Protein AF-A0A5N5SJU9-F1 (afdb_monomer)

Secondary structure (DSSP, 8-state):
----HHHHHHHHHHHHHHHHHHHHHHH-S-------TTS-HHHHHHHHHHHHHHTT---------TTTS-HHHHH-EE-TTT-PEEPPTTTT-

Organism: NCBI:txid96803

Radius of gyration: 19.3 Å; Cα contacts (8 Å, |Δi|>4): 52; chains: 1; bounding box: 38×27×63 Å

Nearest PDB structures (foldseek):
  8j07-assembly1_k8  TM=9.097E-01  e=3.258E-02  Homo sapiens
  8bx8-assembly1_A  TM=9.177E-01  e=8.292E-02  Tetrahymena thermophila
  7k5b-assembly1_A  TM=9.177E-01  e=8.292E-02  Tetrahymena thermophila
  7k58-assembly1_A  TM=9.199E-01  e=9.476E-02  Tetrahymena thermophila
  7kek-assembly1_A  TM=9.199E-01  e=1.158E-01  Tetrahymena thermophila

Solvent-accessible surface area (backbone atoms only — not comparable to full-atom values): 6057 Å² total; per-residue (Å²): 137,79,79,52,70,66,73,60,49,53,58,51,55,52,50,49,53,36,52,51,50,53,56,47,56,76,78,32,95,77,85,83,91,86,78,68,87,92,74,50,66,70,53,39,54,52,51,49,52,50,50,35,49,74,70,70,44,87,80,83,85,82,92,78,62,78,88,82,48,54,70,53,42,60,71,34,43,67,40,88,87,77,71,44,76,43,76,36,65,75,75,85,110

pLDDT: mean 82.19, std 12.76, range [47.62, 96.62]

Foldseek 3Di:
DDPDPVNVVLVVVLVVLLVVVVVCVVVDVDDDDDDDPPSCSVVSVVVNVVVCVVVVHDDDDDDDDPVVDDPCQQPWDQDPVPRDTDDHPPVVD

Structure (mmCIF, N/CA/C/O backbone):
data_AF-A0A5N5SJU9-F1
#
_entry.id   AF-A0A5N5SJU9-F1
#
loop_
_atom_site.group_PDB
_atom_site.id
_atom_site.type_symbol
_atom_site.label_atom_id
_atom_site.label_alt_id
_atom_site.label_comp_id
_atom_site.label_asym_id
_atom_site.label_entity_id
_atom_site.label_seq_id
_atom_site.pdbx_PDB_ins_code
_atom_site.Cartn_x
_atom_site.Cartn_y
_atom_site.Cartn_z
_atom_site.occupancy
_atom_site.B_iso_or_equiv
_atom_site.auth_seq_id
_atom_site.auth_comp_id
_atom_site.auth_asym_id
_atom_site.auth_atom_id
_atom_site.pdbx_PDB_model_num
ATOM 1 N N . MET A 1 1 ? -20.767 -15.628 31.312 1.00 47.62 1 MET A N 1
ATOM 2 C CA . MET A 1 1 ? -20.628 -14.935 30.014 1.00 47.62 1 MET A CA 1
ATOM 3 C C . MET A 1 1 ? -19.326 -14.137 30.032 1.00 47.62 1 MET A C 1
ATOM 5 O O . MET A 1 1 ? -19.339 -12.932 30.222 1.00 47.62 1 MET A O 1
ATOM 9 N N . LEU A 1 2 ? -18.187 -14.830 29.951 1.00 52.22 2 LEU A N 1
ATOM 10 C CA . LEU A 1 2 ? -16.867 -14.202 29.889 1.00 52.22 2 LEU A CA 1
ATOM 11 C C . LEU A 1 2 ? -16.549 -14.014 28.409 1.00 52.22 2 LEU A C 1
ATOM 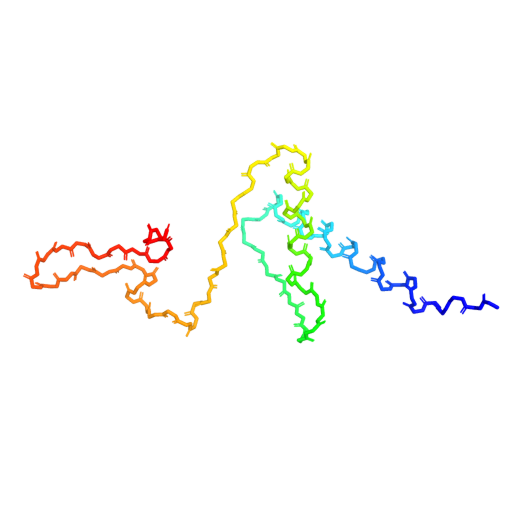13 O O . LEU A 1 2 ? -16.167 -14.967 27.734 1.00 52.22 2 LEU A O 1
ATOM 17 N N . ILE A 1 3 ? -16.772 -12.812 27.882 1.00 60.84 3 ILE A N 1
ATOM 18 C CA . ILE A 1 3 ? -16.187 -12.445 26.593 1.00 60.84 3 ILE A CA 1
ATOM 19 C C . ILE A 1 3 ? -14.681 -12.449 26.852 1.00 60.84 3 ILE A C 1
ATOM 21 O O . ILE A 1 3 ? -14.182 -11.607 27.596 1.00 60.84 3 ILE A O 1
ATOM 25 N N . SER A 1 4 ? -13.997 -13.483 26.356 1.00 57.75 4 SER A N 1
ATOM 26 C CA . SER A 1 4 ? -12.568 -13.693 26.577 1.00 57.75 4 SER A CA 1
ATOM 27 C C . SER A 1 4 ? -11.817 -12.393 26.292 1.00 57.75 4 SER A C 1
ATOM 29 O O . SER A 1 4 ? -12.018 -11.778 25.247 1.00 57.75 4 SER A O 1
ATOM 31 N N . ILE A 1 5 ? -10.958 -11.968 27.219 1.00 60.41 5 ILE A N 1
ATOM 32 C CA . ILE A 1 5 ? -10.138 -10.745 27.124 1.00 60.41 5 ILE A CA 1
ATOM 33 C C . ILE A 1 5 ? -9.390 -10.683 25.775 1.00 60.41 5 ILE A C 1
ATOM 35 O O . ILE A 1 5 ? -9.182 -9.612 25.208 1.00 60.41 5 ILE A O 1
ATOM 39 N N . THR A 1 6 ? -9.080 -11.846 25.196 1.00 57.88 6 THR A N 1
ATOM 40 C CA . THR A 1 6 ? -8.493 -11.990 23.861 1.00 57.88 6 THR A CA 1
ATOM 41 C C . THR A 1 6 ? -9.385 -11.446 22.736 1.00 57.88 6 THR A C 1
ATOM 43 O O . THR A 1 6 ? -8.876 -10.789 21.833 1.00 57.88 6 THR A O 1
ATOM 46 N N . THR A 1 7 ? -10.706 -11.631 22.790 1.00 59.25 7 THR A N 1
ATOM 47 C CA . THR A 1 7 ? -11.655 -11.183 21.755 1.00 59.25 7 THR A CA 1
ATOM 48 C C . THR A 1 7 ? -11.798 -9.658 21.704 1.00 59.25 7 THR A C 1
ATOM 50 O O . THR A 1 7 ? -12.101 -9.110 20.650 1.00 59.25 7 THR A O 1
ATOM 53 N N . ILE A 1 8 ? -11.553 -8.965 22.822 1.00 61.56 8 ILE A N 1
ATOM 54 C CA . ILE A 1 8 ? -11.612 -7.494 22.924 1.00 61.56 8 ILE A CA 1
ATOM 55 C C . ILE A 1 8 ? -10.260 -6.854 22.566 1.00 61.56 8 ILE A C 1
ATOM 57 O O . ILE A 1 8 ? -10.222 -5.773 21.983 1.00 61.56 8 ILE A O 1
ATOM 61 N N . LEU A 1 9 ? -9.139 -7.523 22.849 1.00 61.84 9 LEU A N 1
ATOM 62 C CA . LEU A 1 9 ? -7.801 -7.007 22.527 1.00 61.84 9 LEU A CA 1
ATOM 63 C C . LEU A 1 9 ? -7.488 -7.025 21.023 1.00 61.84 9 LEU A C 1
ATOM 65 O O . LEU A 1 9 ? -6.835 -6.110 20.521 1.00 61.84 9 LEU A O 1
ATOM 69 N N . ILE A 1 10 ? -7.982 -8.030 20.294 1.00 67.38 10 ILE A N 1
ATOM 70 C CA . ILE A 1 10 ? -7.792 -8.160 18.840 1.00 67.38 10 ILE A CA 1
ATOM 71 C C . ILE A 1 10 ? -8.286 -6.916 18.063 1.00 67.38 10 ILE A C 1
ATOM 73 O O . ILE A 1 10 ? -7.509 -6.381 17.266 1.00 67.38 10 ILE A O 1
ATOM 77 N N . PRO A 1 11 ? -9.515 -6.398 18.275 1.00 72.81 11 PRO A N 1
ATOM 78 C CA . PRO A 1 11 ? -9.982 -5.202 17.573 1.00 72.81 11 PRO A CA 1
ATOM 79 C C . PRO A 1 11 ? -9.231 -3.926 17.979 1.00 72.81 11 PRO A C 1
ATOM 81 O O . PRO A 1 11 ? -9.010 -3.068 17.126 1.00 72.81 11 PRO A O 1
ATOM 84 N N . ILE A 1 12 ? -8.784 -3.808 19.235 1.00 82.50 12 ILE A N 1
ATOM 85 C CA . ILE A 1 12 ? -8.019 -2.639 19.703 1.00 82.50 12 ILE A CA 1
ATOM 86 C C . ILE A 1 12 ? -6.652 -2.582 19.013 1.00 82.50 12 ILE A C 1
ATOM 88 O O . ILE A 1 12 ? -6.272 -1.538 18.485 1.00 82.50 12 ILE A O 1
ATOM 92 N N . TYR A 1 13 ? -5.937 -3.710 18.957 1.00 85.38 13 TYR A N 1
ATOM 93 C CA . TYR A 1 13 ? -4.641 -3.785 18.281 1.00 85.38 13 TYR A CA 1
ATOM 94 C C . TYR A 1 13 ? -4.761 -3.502 16.778 1.00 85.38 13 TYR A C 1
ATOM 96 O O . TYR A 1 13 ? -3.954 -2.769 16.207 1.00 85.38 13 TYR A O 1
ATOM 104 N N . PHE A 1 14 ? -5.808 -4.026 16.133 1.00 88.75 14 PHE A N 1
ATOM 105 C CA . PHE A 1 14 ? -6.080 -3.735 14.727 1.00 88.75 14 PHE A CA 1
ATOM 106 C C . PHE A 1 14 ? -6.321 -2.238 14.484 1.00 88.75 14 PHE A C 1
ATOM 108 O O . PHE A 1 14 ? -5.736 -1.668 13.563 1.00 88.75 14 PHE A O 1
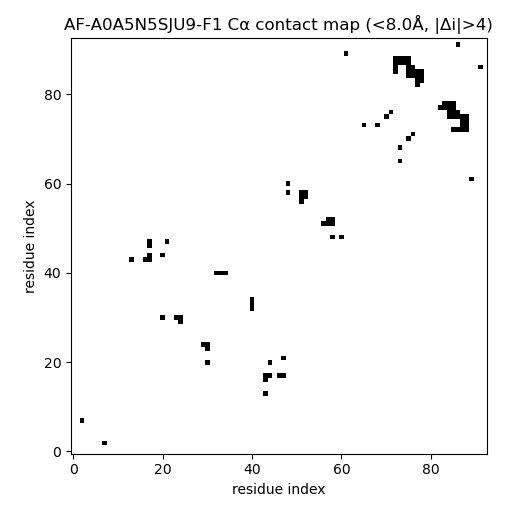ATOM 115 N N . PHE A 1 15 ? -7.143 -1.592 15.317 1.00 90.38 15 PHE A N 1
ATOM 116 C CA . PHE A 1 15 ? -7.431 -0.164 15.192 1.00 90.38 15 PHE A CA 1
ATOM 117 C C . PHE A 1 15 ? -6.176 0.691 15.393 1.00 90.38 15 PHE A C 1
ATOM 119 O O . PHE A 1 15 ? -5.921 1.601 14.605 1.00 90.38 15 PHE A O 1
ATOM 126 N N . TYR A 1 16 ? -5.354 0.352 16.389 1.00 92.75 16 TYR A N 1
ATOM 127 C CA . TYR A 1 16 ? -4.084 1.029 16.643 1.00 92.75 16 TYR A CA 1
ATOM 128 C C . TYR A 1 16 ? -3.165 1.004 15.415 1.00 92.75 16 TYR A C 1
ATOM 130 O O . TYR A 1 16 ? -2.661 2.046 15.004 1.00 92.75 16 TYR A O 1
ATOM 138 N N . ASN A 1 17 ? -3.032 -0.149 14.753 1.00 92.31 17 ASN A N 1
ATOM 139 C CA . ASN A 1 17 ? -2.211 -0.274 13.546 1.00 92.31 17 ASN A CA 1
ATOM 140 C C . ASN A 1 17 ? -2.734 0.575 12.373 1.00 92.31 17 ASN A C 1
ATOM 142 O O . ASN A 1 17 ? -1.939 1.105 11.597 1.00 92.31 17 ASN A O 1
ATOM 146 N N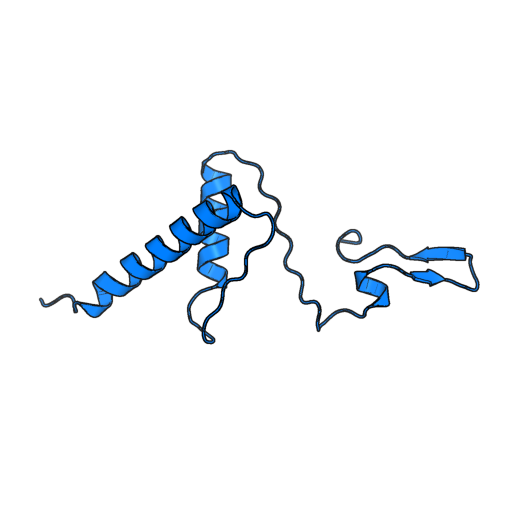 . VAL A 1 18 ? -4.058 0.722 12.226 1.00 93.81 18 VAL A N 1
ATOM 147 C CA . VAL A 1 18 ? -4.657 1.586 11.188 1.00 93.81 18 VAL A CA 1
ATOM 148 C C . VAL A 1 18 ? -4.338 3.057 11.458 1.00 93.81 18 VAL A C 1
ATOM 150 O O . VAL A 1 18 ? -3.958 3.779 10.535 1.00 93.81 18 VAL A O 1
ATOM 153 N N . VAL A 1 19 ? -4.468 3.499 12.712 1.00 94.25 19 VAL A N 1
ATOM 154 C CA . VAL A 1 19 ? -4.142 4.877 13.114 1.00 94.25 19 VAL A CA 1
ATOM 155 C C . VAL A 1 19 ? -2.651 5.149 12.929 1.00 94.25 19 VAL A C 1
ATOM 157 O O . VAL A 1 19 ? -2.293 6.132 12.286 1.00 94.25 19 VAL A O 1
ATOM 160 N N . GLN A 1 20 ? -1.792 4.238 13.386 1.00 94.12 20 GLN A N 1
ATOM 161 C CA . GLN A 1 20 ? -0.344 4.353 13.233 1.00 94.12 20 GLN A CA 1
ATOM 162 C C . GLN A 1 20 ? 0.069 4.437 11.756 1.00 94.12 20 GLN A C 1
ATOM 164 O O . GLN A 1 20 ? 0.916 5.250 11.391 1.00 94.12 20 GLN A O 1
ATOM 169 N N . LEU A 1 21 ? -0.550 3.635 10.880 1.00 94.56 21 LEU A N 1
ATOM 170 C CA . LEU A 1 21 ? -0.312 3.715 9.438 1.00 94.56 21 LEU A CA 1
ATOM 171 C C . LEU A 1 21 ? -0.683 5.097 8.880 1.00 94.56 21 LEU A C 1
ATOM 173 O O . LEU A 1 21 ? 0.085 5.661 8.104 1.00 94.56 21 LEU A O 1
ATOM 177 N N . LYS A 1 22 ? -1.833 5.654 9.280 1.00 94.12 22 LYS A N 1
ATOM 178 C CA . LYS A 1 22 ? -2.262 7.000 8.870 1.00 94.12 22 LYS A CA 1
ATOM 179 C C . LYS A 1 22 ? -1.258 8.061 9.314 1.00 94.12 22 LYS A C 1
ATOM 181 O O . LYS A 1 22 ? -0.889 8.904 8.506 1.00 94.12 22 LYS A O 1
ATOM 186 N N . GLU A 1 23 ? -0.825 8.026 10.571 1.00 95.44 23 GLU A N 1
ATOM 187 C CA . GLU A 1 23 ? 0.132 8.997 11.118 1.00 95.44 23 GLU A CA 1
ATOM 188 C C . GLU A 1 23 ? 1.484 8.922 10.401 1.00 95.44 23 GLU A C 1
ATOM 190 O O . GLU A 1 23 ? 2.060 9.947 10.040 1.00 95.44 23 GLU A O 1
ATOM 195 N N . LEU A 1 24 ? 1.970 7.712 10.114 1.00 95.25 24 LEU A N 1
ATOM 196 C CA . LEU A 1 24 ? 3.215 7.530 9.370 1.00 95.25 24 LEU A CA 1
ATOM 197 C C . LEU A 1 24 ? 3.116 8.041 7.930 1.00 95.25 24 LEU A C 1
ATOM 199 O O . LEU A 1 24 ? 4.070 8.656 7.458 1.00 95.25 24 LEU A O 1
ATOM 203 N N . LEU A 1 25 ? 1.982 7.835 7.253 1.00 93.00 25 LEU A N 1
ATOM 204 C CA . LEU A 1 25 ? 1.752 8.344 5.895 1.00 93.00 25 LEU A CA 1
ATOM 205 C C . LEU A 1 25 ? 1.667 9.878 5.827 1.00 93.00 25 LEU A C 1
ATOM 207 O O . LEU A 1 25 ? 1.920 10.452 4.770 1.00 93.00 25 LEU A O 1
ATOM 211 N N . GLU A 1 26 ? 1.333 10.552 6.931 1.00 92.38 26 GLU A N 1
ATOM 212 C CA . GLU A 1 26 ? 1.351 12.021 7.007 1.00 92.38 26 GLU A CA 1
ATOM 213 C C . GLU A 1 26 ? 2.770 12.589 7.126 1.00 92.38 26 GLU A C 1
ATOM 215 O O . GLU A 1 26 ? 3.014 13.714 6.696 1.00 92.38 26 GLU A O 1
ATOM 220 N N . VAL A 1 27 ? 3.713 11.815 7.670 1.00 96.62 27 VAL A N 1
ATOM 221 C CA . VAL A 1 27 ? 5.106 12.246 7.877 1.00 96.62 27 VAL A CA 1
ATOM 222 C C . VAL A 1 27 ? 6.046 11.715 6.790 1.00 96.62 27 VAL A C 1
ATOM 224 O O . VAL A 1 27 ? 7.062 12.339 6.488 1.00 96.62 27 VAL A O 1
ATOM 227 N N . ARG A 1 28 ? 5.752 10.546 6.208 1.00 94.44 28 ARG A N 1
ATOM 228 C CA . ARG A 1 28 ? 6.622 9.852 5.249 1.00 94.44 28 ARG A CA 1
ATOM 229 C C . ARG A 1 28 ? 5.826 9.326 4.061 1.00 94.44 28 ARG A C 1
ATOM 231 O O . ARG A 1 28 ? 4.805 8.671 4.223 1.00 94.44 28 ARG A O 1
ATOM 238 N N . HIS A 1 29 ? 6.370 9.520 2.861 1.00 89.44 29 HIS A N 1
ATOM 239 C CA . HIS A 1 29 ? 5.780 8.998 1.623 1.00 89.44 29 HIS A CA 1
ATOM 240 C C . HIS A 1 29 ? 5.913 7.473 1.476 1.00 89.44 29 HIS A C 1
ATOM 242 O O . HIS A 1 29 ? 5.104 6.854 0.791 1.00 89.44 29 HIS A O 1
ATOM 248 N N . SER A 1 30 ? 6.906 6.868 2.137 1.00 91.94 30 SER A N 1
ATOM 249 C CA . SER A 1 30 ? 7.180 5.429 2.072 1.00 91.94 30 SER A CA 1
ATOM 250 C C . SER A 1 30 ? 7.050 4.803 3.455 1.00 91.94 30 SER A C 1
ATOM 252 O O . SER A 1 30 ? 7.757 5.190 4.388 1.00 91.94 30 SER A O 1
ATOM 254 N N . VAL A 1 31 ? 6.160 3.819 3.580 1.00 93.69 31 VAL A N 1
ATOM 255 C CA . VAL A 1 31 ? 5.869 3.113 4.833 1.00 93.69 31 VAL A CA 1
ATOM 256 C C . VAL A 1 31 ? 5.810 1.612 4.564 1.00 93.69 31 VAL A C 1
ATOM 258 O O . VAL A 1 31 ? 5.281 1.178 3.543 1.00 93.69 31 VAL A O 1
ATOM 261 N N . PHE A 1 32 ? 6.330 0.812 5.496 1.00 92.19 32 PHE A N 1
ATOM 262 C CA . PHE A 1 32 ? 6.303 -0.649 5.426 1.00 92.19 32 PHE A CA 1
ATOM 263 C C . PHE A 1 32 ? 5.458 -1.223 6.564 1.00 92.19 32 PHE A C 1
ATOM 265 O O . PHE A 1 32 ? 5.613 -0.825 7.716 1.00 92.19 32 PHE A O 1
ATOM 272 N N . ILE A 1 33 ? 4.596 -2.195 6.250 1.00 91.81 33 ILE A N 1
ATOM 273 C CA . ILE A 1 33 ? 3.837 -2.960 7.248 1.00 91.81 33 ILE A CA 1
ATOM 274 C C . ILE A 1 33 ? 4.505 -4.325 7.410 1.00 91.81 33 ILE A C 1
ATOM 276 O O . ILE A 1 33 ? 4.476 -5.154 6.500 1.00 91.81 33 ILE A O 1
ATOM 280 N N . ILE A 1 34 ? 5.093 -4.568 8.579 1.00 91.44 34 ILE A N 1
ATOM 281 C CA . ILE A 1 34 ? 5.860 -5.784 8.873 1.00 91.44 34 ILE A CA 1
ATOM 282 C C . ILE A 1 34 ? 5.048 -6.683 9.811 1.00 91.44 34 ILE A C 1
ATOM 284 O O . ILE A 1 34 ? 4.418 -6.212 10.752 1.00 91.44 34 ILE A O 1
ATOM 288 N N . GLY A 1 35 ? 5.044 -7.992 9.555 1.00 89.19 35 GLY A N 1
ATOM 289 C CA . GLY A 1 35 ? 4.401 -8.975 10.428 1.00 89.19 35 GLY A CA 1
ATOM 290 C C . GLY A 1 35 ? 4.238 -10.343 9.769 1.00 89.19 35 GLY A C 1
ATOM 291 O O . GLY A 1 35 ? 4.345 -10.461 8.545 1.00 89.19 35 GLY A O 1
ATOM 292 N N . GLY A 1 36 ? 3.933 -11.371 10.565 1.00 90.38 36 GLY A N 1
ATOM 293 C CA . GLY A 1 36 ? 3.746 -12.753 10.099 1.00 90.38 36 GLY A CA 1
ATOM 294 C C . GLY A 1 36 ? 2.595 -12.932 9.099 1.00 90.38 36 GLY A C 1
ATOM 295 O O . GLY A 1 36 ? 1.742 -12.058 8.942 1.00 90.38 36 GLY A O 1
ATOM 296 N N . ALA A 1 37 ? 2.563 -14.049 8.372 1.00 88.94 37 ALA A N 1
ATOM 297 C CA . ALA A 1 37 ? 1.456 -14.358 7.463 1.00 88.94 37 ALA A CA 1
ATOM 298 C C . ALA A 1 37 ? 0.116 -14.454 8.226 1.00 88.94 37 ALA A C 1
ATOM 300 O O . ALA A 1 37 ? 0.087 -14.825 9.395 1.00 88.94 37 ALA A O 1
ATOM 301 N N . GLY A 1 38 ? -0.994 -14.076 7.583 1.00 85.56 38 GLY A N 1
ATOM 302 C CA . GLY A 1 38 ? -2.331 -14.159 8.190 1.00 85.56 38 GLY A CA 1
ATOM 303 C C . GLY A 1 38 ? -2.676 -13.081 9.231 1.00 85.56 38 GLY A C 1
ATOM 304 O O . GLY A 1 38 ? -3.800 -13.054 9.711 1.00 85.56 38 GLY A O 1
ATOM 305 N N . THR A 1 39 ? -1.781 -12.136 9.540 1.00 85.69 39 THR A N 1
ATOM 306 C CA . THR A 1 39 ? -2.023 -11.095 10.566 1.00 85.69 39 THR A CA 1
ATOM 307 C C . THR A 1 39 ? -2.878 -9.903 10.103 1.00 85.69 39 THR A C 1
ATOM 309 O O . THR A 1 39 ? -2.923 -8.873 10.768 1.00 85.69 39 THR A O 1
ATOM 312 N N . GLY A 1 40 ? -3.541 -9.992 8.945 1.00 85.44 40 GLY A N 1
ATOM 313 C CA . GLY A 1 40 ? -4.461 -8.943 8.483 1.00 85.44 40 GLY A CA 1
ATOM 314 C C . GLY A 1 40 ? -3.806 -7.656 7.956 1.00 85.44 40 GLY A C 1
ATOM 315 O O . GLY A 1 40 ? -4.495 -6.649 7.826 1.00 85.44 40 GLY A O 1
ATOM 316 N N . LYS A 1 41 ? -2.514 -7.668 7.594 1.00 91.00 41 LYS A N 1
ATOM 317 C CA . LYS A 1 41 ? -1.793 -6.495 7.038 1.00 91.00 41 LYS A CA 1
ATOM 318 C C . LYS A 1 41 ? -2.520 -5.839 5.858 1.00 91.00 41 LYS A C 1
ATOM 320 O O . LYS A 1 41 ? -2.699 -4.626 5.830 1.00 91.00 41 LYS A O 1
ATOM 325 N N . THR A 1 42 ? -3.004 -6.650 4.917 1.00 91.50 42 THR A N 1
ATOM 326 C CA . THR A 1 42 ? -3.797 -6.174 3.773 1.00 91.50 42 THR A CA 1
ATOM 327 C C . THR A 1 42 ? -5.097 -5.508 4.227 1.00 91.50 42 THR A C 1
ATOM 329 O O . THR A 1 42 ? -5.524 -4.514 3.645 1.00 91.50 42 THR A O 1
ATOM 332 N N . GLN A 1 43 ? -5.717 -6.023 5.291 1.00 92.38 43 GLN A N 1
ATOM 333 C CA . GLN A 1 43 ? -6.959 -5.477 5.823 1.00 92.38 43 GLN A CA 1
ATOM 334 C C . GLN A 1 43 ? -6.743 -4.111 6.483 1.00 92.38 43 GLN A C 1
ATOM 336 O O . GLN A 1 43 ? -7.582 -3.236 6.308 1.00 92.38 43 GLN A O 1
ATOM 341 N N . VAL A 1 44 ? -5.613 -3.889 7.170 1.00 93.19 44 VAL A N 1
ATOM 342 C CA . VAL A 1 44 ? -5.249 -2.574 7.739 1.00 93.19 44 VAL A CA 1
ATOM 343 C C . VAL A 1 44 ? -5.244 -1.501 6.644 1.00 93.19 44 VAL A C 1
ATOM 345 O O . VAL A 1 44 ? -5.910 -0.472 6.775 1.00 93.19 44 VAL A O 1
ATOM 348 N N . LEU A 1 45 ? -4.567 -1.775 5.524 1.00 93.00 45 LEU A N 1
ATOM 349 C CA . LEU A 1 45 ? -4.487 -0.850 4.392 1.00 93.00 45 LEU A CA 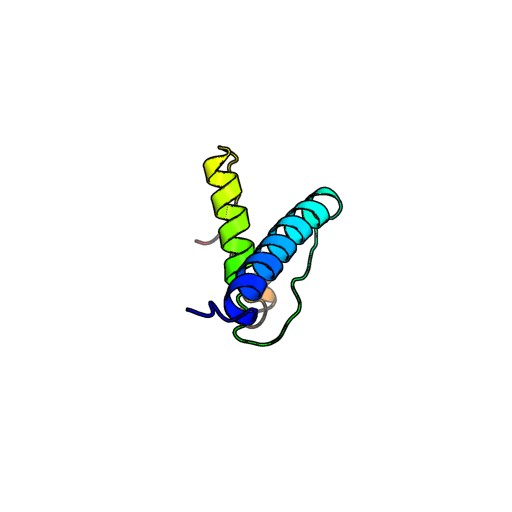1
ATOM 350 C C . LEU A 1 45 ? -5.852 -0.628 3.721 1.00 93.00 45 LEU A C 1
ATOM 352 O O . LEU A 1 45 ? -6.236 0.513 3.465 1.00 93.00 45 LEU A O 1
ATOM 356 N N . ARG A 1 46 ? -6.622 -1.701 3.486 1.00 93.12 46 ARG A N 1
ATOM 357 C CA . ARG A 1 46 ? -7.978 -1.621 2.908 1.00 93.12 46 ARG A CA 1
ATOM 358 C C . ARG A 1 46 ? -8.935 -0.807 3.781 1.00 93.12 46 ARG A C 1
ATOM 360 O O . ARG A 1 46 ? -9.726 -0.028 3.251 1.00 93.12 46 ARG A O 1
ATOM 367 N N . THR A 1 47 ? -8.853 -0.944 5.104 1.00 93.88 47 THR A N 1
ATOM 368 C CA . THR A 1 47 ? -9.664 -0.164 6.049 1.00 93.88 47 THR A CA 1
ATOM 369 C C . THR A 1 47 ? -9.309 1.320 6.000 1.00 93.88 47 THR A C 1
ATOM 371 O O . THR A 1 47 ? -10.212 2.162 5.959 1.00 93.88 47 THR A O 1
ATOM 374 N N . LEU A 1 48 ? -8.018 1.664 5.941 1.00 93.69 48 LEU A N 1
ATOM 375 C CA . LEU A 1 48 ? -7.589 3.056 5.788 1.00 93.69 48 LEU A CA 1
ATOM 376 C C . LEU A 1 48 ? -8.078 3.646 4.455 1.00 93.69 48 LEU A C 1
ATOM 378 O O . LEU A 1 48 ? -8.659 4.732 4.429 1.00 93.69 48 LEU A O 1
ATOM 382 N N . LEU A 1 49 ? -7.933 2.892 3.362 1.00 93.75 49 LEU A N 1
ATOM 383 C CA . LEU A 1 49 ? -8.407 3.283 2.036 1.00 93.75 49 LEU A CA 1
ATOM 384 C C . LEU A 1 49 ? -9.920 3.540 2.027 1.00 93.75 49 LEU A C 1
ATOM 386 O O . LEU A 1 49 ? -10.382 4.570 1.533 1.00 93.75 49 LEU A O 1
ATOM 390 N N . ARG A 1 50 ? -10.706 2.634 2.624 1.00 93.31 50 ARG A N 1
ATOM 391 C CA . ARG A 1 50 ? -12.161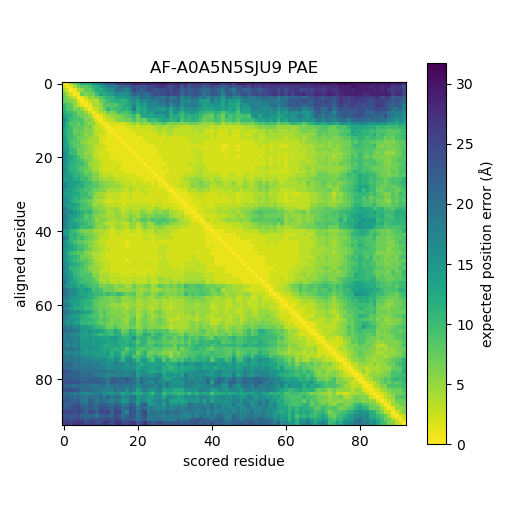 2.793 2.734 1.00 93.31 50 ARG A CA 1
ATOM 392 C C . ARG A 1 50 ? -12.538 4.023 3.554 1.00 93.31 50 ARG A C 1
ATOM 394 O O . ARG A 1 50 ? -13.462 4.740 3.178 1.00 93.31 50 ARG A O 1
ATOM 401 N N . THR A 1 51 ? -11.806 4.292 4.631 1.00 92.94 51 THR A N 1
ATOM 402 C CA . THR A 1 51 ? -11.986 5.505 5.438 1.00 92.94 51 THR A CA 1
ATOM 403 C C . THR A 1 51 ? -11.753 6.764 4.601 1.00 92.94 51 THR A C 1
ATOM 405 O O . THR A 1 51 ? -12.555 7.691 4.663 1.00 92.94 51 THR A O 1
ATOM 408 N N . TYR A 1 52 ? -10.725 6.790 3.748 1.00 94.31 52 TYR A N 1
ATOM 409 C CA . TYR A 1 52 ? -10.494 7.915 2.839 1.00 94.31 52 TYR A CA 1
ATOM 410 C C . TYR A 1 52 ? -11.604 8.103 1.803 1.00 94.31 52 TYR A C 1
ATOM 412 O O . TYR A 1 52 ? -12.030 9.241 1.600 1.00 94.31 52 TYR A O 1
ATOM 420 N N . TYR A 1 53 ? -12.138 7.024 1.225 1.00 93.94 53 TYR A N 1
ATOM 421 C CA . TYR A 1 53 ? -13.318 7.118 0.360 1.00 93.94 53 TYR A CA 1
ATOM 422 C C . TYR A 1 53 ? -14.531 7.703 1.092 1.00 93.94 53 TYR A C 1
ATOM 424 O O . TYR A 1 53 ? -15.202 8.587 0.561 1.00 93.94 53 TYR A O 1
ATOM 432 N N . ASN A 1 54 ? -14.792 7.261 2.326 1.00 94.56 54 ASN A N 1
ATOM 433 C CA . ASN A 1 54 ? -15.896 7.781 3.139 1.00 94.56 54 ASN A CA 1
ATOM 434 C C . ASN A 1 54 ? -15.721 9.278 3.454 1.00 94.56 54 ASN A C 1
ATOM 436 O O . ASN A 1 54 ? -16.693 10.029 3.471 1.00 94.56 54 ASN A O 1
ATOM 440 N N . LEU A 1 55 ? -14.477 9.727 3.637 1.00 94.50 55 LEU A N 1
ATOM 441 C CA . LEU A 1 55 ? -14.116 11.136 3.816 1.00 94.50 55 LEU A CA 1
ATOM 442 C C . LEU A 1 55 ? -14.110 11.939 2.502 1.00 94.50 55 LEU A C 1
ATOM 444 O O . LEU A 1 55 ? -13.648 13.078 2.489 1.00 94.50 55 LEU A O 1
ATOM 448 N N . LYS A 1 56 ? -14.593 11.362 1.391 1.00 92.75 56 LYS A N 1
ATOM 449 C CA . LYS A 1 56 ? -14.593 11.956 0.042 1.00 92.75 56 LYS A CA 1
ATOM 450 C C . LYS A 1 56 ? -13.201 12.349 -0.464 1.00 92.75 56 LYS A C 1
ATOM 452 O O . LYS A 1 56 ? -13.079 13.136 -1.403 1.00 92.75 56 LYS A O 1
ATOM 457 N N . LYS A 1 57 ? -12.142 11.775 0.114 1.00 89.00 57 LYS A N 1
ATOM 458 C CA . LYS A 1 57 ? -10.817 11.795 -0.504 1.00 89.00 57 LYS A CA 1
ATOM 459 C C . LYS A 1 57 ? -10.851 10.812 -1.678 1.00 89.00 57 LYS A C 1
ATOM 461 O O . LYS A 1 57 ? -11.574 9.818 -1.632 1.00 89.00 57 LYS A O 1
ATOM 466 N N . LYS A 1 58 ? -10.098 11.095 -2.742 1.00 88.44 58 LYS A N 1
ATOM 467 C CA . LYS A 1 58 ? -9.953 10.211 -3.912 1.00 88.44 58 LYS A CA 1
ATOM 468 C C . LYS A 1 58 ? -8.613 9.470 -3.824 1.00 88.44 58 LYS A C 1
ATOM 470 O O . LYS A 1 58 ? -7.685 9.846 -4.537 1.00 88.44 58 LYS A O 1
ATOM 475 N N . PRO A 1 59 ? -8.446 8.503 -2.903 1.00 86.62 59 PRO A N 1
ATOM 476 C CA . PRO A 1 59 ? -7.197 7.771 -2.819 1.00 86.62 59 PRO A CA 1
ATOM 477 C C . PRO A 1 59 ? -7.049 6.868 -4.048 1.00 86.62 59 PRO A C 1
ATOM 479 O O . PRO A 1 59 ? -8.025 6.291 -4.530 1.00 86.62 59 PRO A O 1
ATOM 482 N N . ILE A 1 60 ? -5.819 6.746 -4.532 1.00 86.75 60 ILE A N 1
ATOM 483 C CA . ILE A 1 60 ? -5.458 5.826 -5.606 1.00 86.75 60 ILE A CA 1
ATOM 484 C C . ILE A 1 60 ? -4.669 4.689 -4.963 1.00 86.75 60 ILE A C 1
ATOM 486 O O . ILE A 1 60 ? -3.762 4.935 -4.168 1.00 86.75 60 ILE A O 1
ATOM 490 N N . PHE A 1 61 ? -5.048 3.451 -5.263 1.00 86.00 61 PHE A N 1
ATOM 491 C CA . PHE A 1 61 ? -4.392 2.259 -4.742 1.00 86.00 61 PHE A CA 1
ATOM 492 C C . PHE A 1 61 ? -4.042 1.331 -5.900 1.00 86.00 61 PHE A C 1
ATOM 494 O O . PHE A 1 61 ? -4.923 0.957 -6.671 1.00 86.00 61 PHE A O 1
ATOM 501 N N . PHE A 1 62 ? -2.769 0.953 -5.983 1.00 86.31 62 PHE A N 1
ATOM 502 C CA . PHE A 1 62 ? -2.261 -0.022 -6.938 1.00 86.31 62 PHE A CA 1
ATOM 503 C C . PHE A 1 62 ? -1.586 -1.148 -6.164 1.00 86.31 62 PHE A C 1
ATOM 505 O O . PHE A 1 62 ? -0.704 -0.896 -5.341 1.00 86.31 62 PHE A O 1
ATOM 512 N N . ASP A 1 63 ? -2.028 -2.378 -6.411 1.00 85.75 63 ASP A N 1
ATOM 513 C CA . ASP A 1 63 ? -1.385 -3.574 -5.879 1.00 85.75 63 ASP A CA 1
ATOM 514 C C . ASP A 1 63 ? -0.352 -4.057 -6.897 1.00 85.75 63 ASP A C 1
ATOM 516 O O . ASP A 1 63 ? -0.681 -4.282 -8.062 1.00 85.75 63 ASP A O 1
ATOM 520 N N . LEU A 1 64 ? 0.903 -4.170 -6.471 1.00 85.50 64 LEU A N 1
ATOM 521 C CA . LEU A 1 64 ? 2.007 -4.561 -7.333 1.00 85.50 64 LEU A CA 1
ATOM 522 C C . LEU A 1 64 ? 2.913 -5.535 -6.591 1.00 85.50 64 LEU A C 1
ATOM 524 O O . LEU A 1 64 ? 3.445 -5.228 -5.523 1.00 85.50 64 LEU A O 1
ATOM 528 N N . ASN A 1 65 ? 3.127 -6.702 -7.194 1.00 86.75 65 ASN A N 1
ATOM 529 C CA . ASN A 1 65 ? 4.094 -7.674 -6.710 1.00 86.75 65 ASN A CA 1
ATOM 530 C C . ASN A 1 65 ? 5.394 -7.558 -7.524 1.00 86.75 65 ASN A C 1
ATOM 532 O O . ASN A 1 65 ? 5.465 -8.115 -8.621 1.00 86.75 65 ASN A O 1
ATOM 536 N N . PRO A 1 66 ? 6.450 -6.913 -6.994 1.00 82.12 66 PRO A N 1
ATOM 537 C CA . PRO A 1 66 ? 7.688 -6.692 -7.741 1.00 82.12 66 PRO A CA 1
ATOM 538 C C . PRO A 1 66 ? 8.448 -7.988 -8.052 1.00 82.12 66 PRO A C 1
ATOM 540 O O . PRO A 1 66 ? 9.337 -7.978 -8.889 1.00 82.12 66 PRO A O 1
ATOM 543 N N . LYS A 1 67 ? 8.122 -9.110 -7.392 1.00 83.50 67 LYS A N 1
ATOM 544 C CA . LYS A 1 67 ? 8.723 -10.420 -7.694 1.00 83.50 67 LYS A CA 1
ATOM 545 C C . LYS A 1 67 ? 7.990 -11.187 -8.794 1.00 83.50 67 LYS A C 1
ATOM 547 O O . LYS A 1 67 ? 8.505 -12.201 -9.251 1.00 83.50 67 LYS A O 1
ATOM 552 N N . ALA A 1 68 ? 6.784 -10.759 -9.162 1.00 83.75 68 ALA A N 1
ATOM 553 C CA . ALA A 1 68 ? 5.998 -11.386 -10.221 1.00 83.75 68 ALA A CA 1
ATOM 554 C C . ALA A 1 68 ? 6.206 -10.719 -11.589 1.00 83.75 68 ALA A C 1
ATOM 556 O O . ALA A 1 68 ? 5.732 -11.248 -12.588 1.00 83.75 68 ALA A O 1
ATOM 557 N N . VAL A 1 69 ? 6.889 -9.572 -11.627 1.00 80.75 69 VAL A N 1
ATOM 558 C CA . VAL A 1 69 ? 7.107 -8.757 -12.827 1.00 80.75 69 VAL A CA 1
ATOM 559 C C . VAL A 1 69 ? 8.602 -8.708 -13.123 1.00 80.75 69 VAL A C 1
ATOM 561 O O . VAL A 1 69 ? 9.419 -8.684 -12.200 1.00 80.75 69 VAL A O 1
ATOM 564 N N . THR A 1 70 ? 8.973 -8.720 -14.402 1.00 82.94 70 THR A N 1
ATOM 565 C CA . THR A 1 70 ? 10.380 -8.579 -14.796 1.00 82.94 70 THR A CA 1
ATOM 566 C C . THR A 1 70 ? 10.863 -7.139 -14.598 1.00 82.94 70 THR A C 1
ATOM 568 O O . THR A 1 70 ? 10.079 -6.193 -14.655 1.00 82.94 70 THR A O 1
ATOM 571 N N . THR A 1 71 ? 12.165 -6.944 -14.370 1.00 80.12 71 THR A N 1
ATOM 572 C CA . THR A 1 71 ? 12.759 -5.604 -14.193 1.00 80.12 71 THR A CA 1
ATOM 573 C C . THR A 1 71 ? 12.440 -4.681 -15.373 1.00 80.12 71 THR A C 1
ATOM 575 O O . THR A 1 71 ? 12.094 -3.520 -15.174 1.00 80.12 71 THR A O 1
ATOM 578 N N . ASP A 1 72 ? 12.477 -5.221 -16.590 1.00 80.12 72 ASP A N 1
ATOM 579 C CA . ASP A 1 72 ? 12.219 -4.479 -17.825 1.00 80.12 72 ASP A CA 1
ATOM 580 C C . ASP A 1 72 ? 10.755 -4.025 -17.941 1.00 80.12 72 ASP A C 1
ATOM 582 O O . ASP A 1 72 ? 10.475 -2.954 -18.471 1.00 80.12 72 ASP A O 1
ATOM 586 N N . GLU A 1 73 ? 9.807 -4.804 -17.417 1.00 76.12 73 GLU A N 1
ATOM 587 C CA . GLU A 1 73 ? 8.383 -4.437 -17.370 1.00 76.12 73 GLU A CA 1
ATOM 588 C C . GLU A 1 73 ? 8.062 -3.471 -16.222 1.00 76.12 73 GLU A C 1
ATOM 590 O O . GLU A 1 73 ? 7.129 -2.674 -16.330 1.00 76.12 73 GLU A O 1
ATOM 595 N N . LEU A 1 74 ? 8.830 -3.534 -15.129 1.00 77.00 74 LEU A N 1
ATOM 596 C CA . LEU A 1 74 ? 8.663 -2.684 -13.949 1.00 77.00 74 LEU A CA 1
ATOM 597 C C . LEU A 1 74 ? 9.262 -1.282 -14.123 1.00 77.00 74 LEU A C 1
ATOM 599 O O . LEU A 1 74 ? 8.767 -0.336 -13.515 1.00 77.00 74 LEU A O 1
ATOM 603 N N . PHE A 1 75 ? 10.327 -1.141 -14.917 1.00 77.25 75 PHE A N 1
ATOM 604 C CA . PHE A 1 75 ? 11.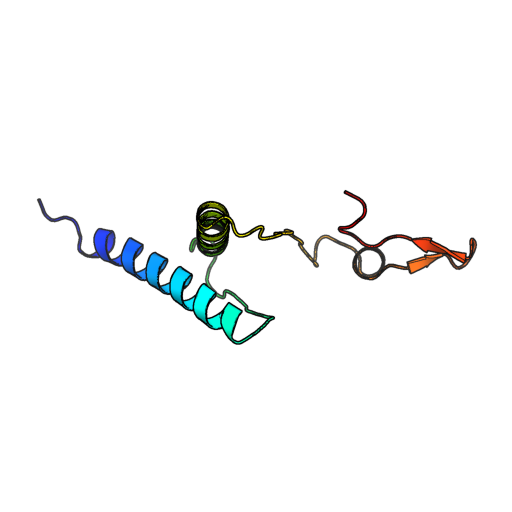004 0.143 -15.150 1.00 77.25 75 PHE A CA 1
ATOM 605 C C . PHE A 1 75 ? 10.868 0.665 -16.587 1.00 77.25 75 PHE A C 1
ATOM 607 O O . PHE A 1 75 ? 11.169 1.833 -16.836 1.00 77.25 75 PHE A O 1
ATOM 614 N N . GLY A 1 76 ? 10.375 -0.163 -17.510 1.00 76.69 76 GLY A N 1
ATOM 615 C CA . GLY A 1 76 ? 10.313 0.144 -18.935 1.00 76.69 76 GLY A CA 1
ATOM 616 C C . GLY A 1 76 ? 11.638 -0.146 -19.632 1.00 76.69 76 GLY A C 1
ATOM 617 O O . GLY A 1 76 ? 12.722 0.026 -19.071 1.00 76.69 76 GLY A O 1
ATOM 618 N N . VAL A 1 77 ? 11.553 -0.568 -20.891 1.00 77.88 77 VAL A N 1
ATOM 619 C CA . VAL A 1 77 ? 12.722 -0.856 -21.727 1.00 77.88 77 VAL A CA 1
ATOM 620 C C . VAL A 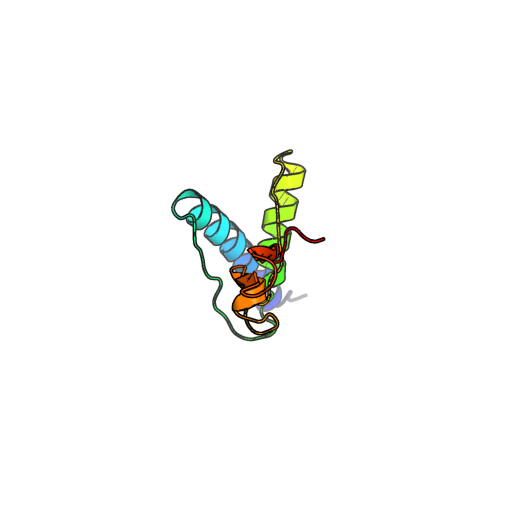1 77 ? 12.548 -0.211 -23.096 1.00 77.88 77 VAL A C 1
ATOM 622 O O . VAL A 1 77 ? 11.460 -0.222 -23.674 1.00 77.88 77 VAL A O 1
ATOM 625 N N . ILE A 1 78 ? 13.624 0.371 -23.624 1.00 77.25 78 ILE A N 1
ATOM 626 C CA . ILE A 1 78 ? 13.664 0.825 -25.017 1.00 77.25 78 ILE A CA 1
ATOM 627 C C . ILE A 1 78 ? 14.041 -0.383 -25.860 1.00 77.25 78 ILE A C 1
ATOM 629 O O . ILE A 1 78 ? 15.109 -0.965 -25.660 1.00 77.25 78 ILE A O 1
ATOM 633 N N . ASN A 1 79 ? 13.181 -0.761 -26.805 1.00 73.75 79 ASN A N 1
ATOM 634 C CA . ASN A 1 79 ? 13.508 -1.853 -27.710 1.00 73.75 79 ASN A CA 1
ATOM 635 C C . ASN A 1 79 ? 14.690 -1.424 -28.604 1.00 73.75 79 ASN A C 1
ATOM 637 O O . ASN A 1 79 ? 14.551 -0.466 -29.371 1.00 73.75 79 ASN A O 1
ATOM 641 N N . PRO A 1 80 ? 15.849 -2.106 -28.549 1.0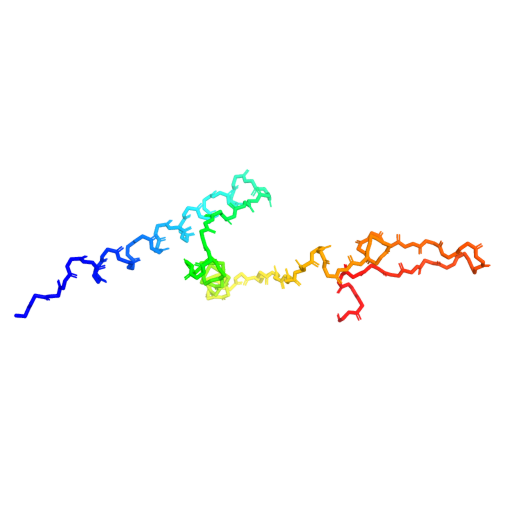0 75.00 80 PRO A N 1
ATOM 642 C CA . PRO A 1 80 ? 17.038 -1.686 -29.288 1.00 75.00 80 PRO A CA 1
ATOM 643 C C . PRO A 1 80 ? 16.855 -1.748 -30.812 1.00 75.00 80 PRO A C 1
ATOM 645 O O . PRO A 1 80 ? 17.558 -1.040 -31.531 1.00 75.00 80 PRO A O 1
ATOM 648 N N . ALA A 1 81 ? 15.911 -2.558 -31.308 1.00 76.56 81 ALA A N 1
ATOM 649 C CA . ALA A 1 81 ? 15.643 -2.707 -32.736 1.00 76.56 81 ALA A CA 1
ATOM 650 C C . ALA A 1 81 ? 14.654 -1.660 -33.277 1.00 76.56 81 ALA A C 1
ATOM 652 O O . ALA A 1 81 ? 14.888 -1.103 -34.346 1.00 76.56 81 ALA A O 1
ATOM 653 N N . THR A 1 82 ? 13.564 -1.375 -32.553 1.00 78.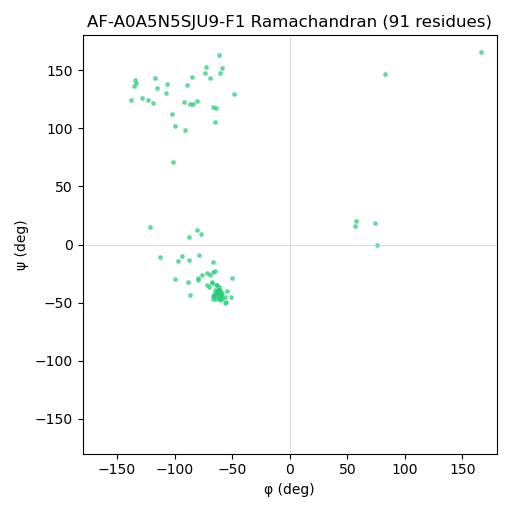56 82 THR A N 1
ATOM 654 C CA . THR A 1 82 ? 12.510 -0.451 -33.024 1.00 78.56 82 THR A CA 1
ATOM 655 C C . THR A 1 82 ? 12.658 0.970 -32.483 1.00 78.56 82 THR A C 1
ATOM 657 O O . THR A 1 82 ? 12.042 1.885 -33.017 1.00 78.56 82 THR A O 1
ATOM 660 N N . ARG A 1 83 ? 13.499 1.180 -31.456 1.00 76.56 83 ARG A N 1
ATOM 661 C CA . ARG A 1 83 ? 13.640 2.443 -30.699 1.00 76.56 83 ARG A CA 1
ATOM 662 C C . ARG A 1 83 ? 12.338 2.946 -30.075 1.00 76.56 83 ARG A C 1
ATOM 664 O O . ARG A 1 83 ? 12.259 4.100 -29.660 1.00 76.56 83 ARG A O 1
ATOM 671 N N . GLU A 1 84 ? 11.336 2.086 -29.983 1.00 79.00 84 GLU A N 1
ATOM 672 C CA . GLU A 1 84 ? 10.078 2.401 -29.326 1.00 79.00 84 GLU A CA 1
ATOM 673 C C . GLU A 1 84 ? 10.206 2.157 -27.826 1.00 79.00 84 GLU A C 1
ATOM 675 O O . GLU A 1 84 ? 10.894 1.233 -27.369 1.00 79.00 84 GLU A O 1
ATOM 680 N N . TRP A 1 85 ? 9.546 3.018 -27.058 1.00 76.94 85 TRP A N 1
ATOM 681 C CA . TRP A 1 85 ? 9.457 2.871 -25.618 1.00 76.94 85 TRP A CA 1
ATOM 682 C C . TRP A 1 85 ? 8.374 1.847 -25.294 1.00 76.94 85 TRP A C 1
ATOM 684 O O . TRP A 1 85 ? 7.236 1.986 -25.738 1.00 76.94 85 TRP A O 1
ATOM 694 N N . LYS A 1 86 ? 8.737 0.800 -24.550 1.00 71.31 86 LYS A N 1
ATOM 695 C CA . LYS A 1 86 ? 7.762 -0.145 -24.015 1.00 71.31 86 LYS A CA 1
ATOM 696 C C . LYS A 1 86 ? 7.258 0.395 -22.680 1.00 71.31 86 LYS A C 1
ATOM 698 O O . LYS A 1 86 ? 8.059 0.598 -21.765 1.00 71.31 86 LYS A O 1
ATOM 703 N N . ASP A 1 87 ? 5.949 0.613 -22.597 1.00 70.81 87 ASP A N 1
ATOM 704 C CA . ASP A 1 87 ? 5.297 1.152 -21.406 1.00 70.81 87 ASP A CA 1
ATOM 705 C C . ASP A 1 87 ? 5.513 0.275 -20.167 1.00 70.81 87 ASP A C 1
ATOM 707 O O . ASP A 1 87 ? 5.687 -0.946 -20.237 1.00 70.81 87 ASP A O 1
ATOM 711 N N . VAL A 1 88 ? 5.476 0.939 -19.015 1.00 71.25 88 VAL A N 1
ATOM 712 C CA . VAL A 1 88 ? 5.723 0.356 -17.697 1.00 71.25 88 VAL A CA 1
ATOM 713 C C . VAL A 1 88 ? 4.421 -0.182 -17.094 1.00 71.25 88 VAL A C 1
ATOM 715 O O . VAL A 1 88 ? 3.393 0.502 -17.101 1.00 71.25 88 VAL A O 1
ATOM 718 N N . TYR A 1 89 ? 4.454 -1.371 -16.486 1.00 64.44 89 TYR A N 1
ATOM 719 C CA . TYR A 1 89 ? 3.379 -1.808 -15.582 1.00 64.44 89 TYR A CA 1
ATOM 720 C C . TYR A 1 89 ? 3.359 -0.864 -14.364 1.00 64.44 89 TYR A C 1
ATOM 722 O O . TYR A 1 89 ? 4.369 -0.795 -13.665 1.00 64.44 89 TYR A O 1
ATOM 730 N N . PRO A 1 90 ? 2.281 -0.096 -14.088 1.00 59.06 90 PRO A N 1
ATOM 731 C CA . PRO A 1 90 ? 0.868 -0.485 -14.157 1.00 59.06 90 PRO A CA 1
ATOM 732 C C . PRO A 1 90 ? -0.003 0.362 -15.111 1.00 59.06 90 PRO A C 1
ATOM 734 O O . PRO A 1 90 ? -1.223 0.317 -15.011 1.00 59.06 90 PRO A O 1
ATOM 737 N N . LEU A 1 91 ? 0.595 1.144 -16.016 1.00 56.12 91 LEU A N 1
ATOM 738 C CA . LEU A 1 91 ? -0.126 2.062 -16.918 1.00 56.12 91 LEU A CA 1
ATOM 739 C C . LEU A 1 91 ? -0.776 1.365 -18.129 1.00 56.12 91 LEU A C 1
ATOM 741 O O . LEU A 1 91 ? -1.539 1.995 -18.854 1.00 56.12 91 LEU A O 1
ATOM 745 N N . ALA A 1 92 ? -0.482 0.080 -18.343 1.00 51.19 92 ALA A N 1
ATOM 746 C CA . ALA A 1 92 ? -1.030 -0.734 -19.430 1.00 51.19 92 ALA A CA 1
ATOM 747 C C . ALA A 1 92 ? -2.374 -1.426 -19.092 1.00 51.19 92 ALA A C 1
ATOM 749 O O . ALA A 1 92 ? -2.837 -2.252 -19.882 1.00 51.19 92 ALA A O 1
ATOM 750 N N . LEU A 1 93 ? -2.976 -1.128 -17.930 1.00 49.22 93 LEU A N 1
ATOM 751 C CA . LEU A 1 93 ? -4.267 -1.661 -17.465 1.00 49.22 93 LEU A CA 1
ATOM 752 C C . LEU A 1 93 ? -5.335 -0.569 -17.347 1.00 49.22 93 LEU A C 1
ATOM 754 O O . LEU A 1 93 ? -5.012 0.521 -16.823 1.00 49.22 93 LEU A O 1
#

InterPro domains:
  IPR019476 Type IV secretion system coupling protein TraD, DNA-binding domain [PF10412] (24-65)
  IPR026983 Dynein heavy chain [PTHR45703] (14-87)
  IPR027417 P-loop containing nucleoside triphosphate hydrolase [G3DSA:3.40.50.300] (9-89)
  IPR027417 P-loop containing nucleoside triphosphate hydrolase [SSF52540] (20-87)

Mean predicted aligned error: 8.9 Å

Sequence (93 aa):
MLISITTILIPIYFFYNVVQLKELLEVRHSVFIIGGAGTGKTQVLRTLLRTYYNLKKKPIFFDLNPKAVTTDELFGVINPATREWKDVYPLAL